Protein AF-A0A2T4S367-F1 (afdb_monomer)

pLDDT: mean 91.72, std 14.58, range [35.81, 98.94]

Nearest PDB structures (foldseek):
  6jlc-assembly1_A  TM=4.284E-01  e=5.224E-02  Mobiluncus curtisii ATCC 43063
  8j2w-assembly1_A  TM=2.346E-01  e=2.764E+00  Saccharothrix syringae

Organism: NCBI:txid214473

Foldseek 3Di:
DPPPPPPPPCPFWFPVLSVLLVVLCVVCVLLVVLCPDPDPVSNPPDDPVRVVVSVVSNVVSVVSTHTFADQVLLVVLLVLLVVPPDQDCVDDLSVQLVVLSVQSVVLVPRSRRDNVSSVVSSVSNNVSSVVVVVVVVVVVVVVD

Structure (mmCIF, N/CA/C/O backbone):
data_AF-A0A2T4S367-F1
#
_entry.id   AF-A0A2T4S367-F1
#
loop_
_atom_site.group_PDB
_atom_site.id
_atom_site.type_symbol
_atom_site.label_atom_id
_atom_site.label_alt_id
_atom_site.label_comp_id
_atom_site.label_asym_id
_atom_site.label_entity_id
_atom_site.label_seq_id
_atom_site.pdbx_PDB_ins_code
_atom_site.Cartn_x
_atom_site.Cartn_y
_atom_site.Cartn_z
_atom_site.occupancy
_atom_site.B_iso_or_equiv
_atom_site.auth_seq_id
_atom_site.auth_comp_id
_atom_site.auth_asym_id
_atom_site.auth_atom_id
_atom_site.pdbx_PDB_model_num
ATOM 1 N N . VAL A 1 1 ? -21.513 -21.614 27.016 1.00 35.81 1 VAL A N 1
ATOM 2 C CA . VAL A 1 1 ? -21.798 -20.739 25.854 1.00 35.81 1 VAL A CA 1
ATOM 3 C C . VAL A 1 1 ? -20.471 -20.205 25.336 1.00 35.81 1 VAL A C 1
ATOM 5 O O . VAL A 1 1 ? -19.995 -19.197 25.834 1.00 35.81 1 VAL A O 1
ATOM 8 N N . MET A 1 2 ? -19.818 -20.906 24.403 1.00 39.03 2 MET A N 1
ATOM 9 C CA . MET A 1 2 ? -18.670 -20.329 23.695 1.00 39.03 2 MET A CA 1
ATOM 10 C C . MET A 1 2 ? -19.213 -19.363 22.644 1.00 39.03 2 MET A C 1
ATOM 12 O O . MET A 1 2 ? -19.483 -19.736 21.511 1.00 39.03 2 MET A O 1
ATOM 16 N N . ARG A 1 3 ? -19.461 -18.126 23.066 1.00 42.41 3 ARG A N 1
ATOM 17 C CA . ARG A 1 3 ? -19.637 -16.981 22.171 1.00 42.41 3 ARG A CA 1
ATOM 18 C C . ARG A 1 3 ? -18.508 -16.007 22.467 1.00 42.41 3 ARG A C 1
ATOM 20 O O . ARG A 1 3 ? -18.730 -14.856 22.816 1.00 42.41 3 ARG A O 1
ATOM 27 N N . GLY A 1 4 ? -17.283 -16.527 22.390 1.00 38.53 4 GLY A N 1
ATOM 28 C CA . GLY A 1 4 ? -16.146 -15.674 22.101 1.00 38.53 4 GLY A CA 1
ATOM 29 C C . GLY A 1 4 ? -16.441 -15.102 20.731 1.00 38.53 4 GLY A C 1
ATOM 30 O O . GLY A 1 4 ? -16.586 -15.868 19.780 1.00 38.53 4 GLY A O 1
ATOM 31 N N . VAL A 1 5 ? -16.678 -13.793 20.693 1.00 39.03 5 VAL A N 1
ATOM 32 C CA . VAL A 1 5 ? -16.754 -12.976 19.488 1.00 39.03 5 VAL A CA 1
ATOM 33 C C . VAL A 1 5 ? -15.819 -13.600 18.472 1.00 39.03 5 VAL A C 1
ATOM 35 O O . VAL A 1 5 ? -14.610 -13.663 18.701 1.00 39.03 5 VAL A O 1
ATOM 38 N N . GLN A 1 6 ? -16.406 -14.160 17.415 1.00 35.84 6 GLN A N 1
ATOM 39 C CA . GLN A 1 6 ? -15.670 -14.489 16.218 1.00 35.84 6 GLN A CA 1
ATOM 40 C C . GLN A 1 6 ? -15.040 -13.163 15.831 1.00 35.84 6 GLN A C 1
ATOM 42 O O . GLN A 1 6 ? -15.729 -12.266 15.349 1.00 35.84 6 GLN A O 1
ATOM 47 N N . VAL A 1 7 ? -13.779 -12.989 16.230 1.00 38.66 7 VAL A N 1
ATOM 48 C CA . VAL A 1 7 ? -12.917 -11.922 15.762 1.00 38.66 7 VAL A CA 1
ATOM 49 C C . VAL A 1 7 ? -13.199 -11.881 14.279 1.00 38.66 7 VAL A C 1
ATOM 51 O O . VAL A 1 7 ? -13.010 -12.897 13.609 1.00 38.66 7 VAL A O 1
ATOM 54 N N . ALA A 1 8 ? -13.782 -10.776 13.805 1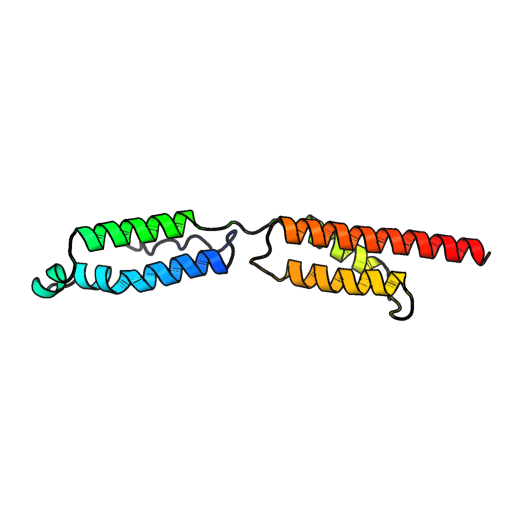.00 42.47 8 ALA A N 1
ATOM 55 C CA . ALA A 1 8 ? -13.787 -10.486 12.388 1.00 42.47 8 ALA A CA 1
ATOM 56 C C . ALA A 1 8 ? -12.365 -10.801 11.954 1.00 42.47 8 ALA A C 1
ATOM 58 O O . ALA A 1 8 ? -11.422 -10.214 12.497 1.00 42.47 8 ALA A O 1
ATOM 59 N N . SER A 1 9 ? -12.202 -11.853 11.158 1.00 46.00 9 SER A N 1
ATOM 60 C CA . SER A 1 9 ? -10.890 -12.252 10.703 1.00 46.00 9 SER A CA 1
ATOM 61 C C . SER A 1 9 ? -10.254 -10.971 10.176 1.00 46.00 9 SER A C 1
ATOM 63 O O . SER A 1 9 ? -10.899 -10.232 9.431 1.00 46.00 9 SER A O 1
ATOM 65 N N . ALA A 1 10 ? -9.040 -10.645 10.619 1.00 51.59 10 ALA A N 1
ATOM 66 C CA . ALA A 1 10 ? -8.317 -9.468 10.133 1.00 51.59 10 ALA A CA 1
ATOM 67 C C . ALA A 1 10 ? -8.130 -9.493 8.595 1.00 51.59 10 ALA A C 1
ATOM 69 O O . ALA A 1 10 ? -7.672 -8.518 8.004 1.00 51.59 10 ALA A O 1
ATOM 70 N N . ASP A 1 11 ? -8.507 -10.603 7.960 1.00 67.69 11 ASP A N 1
ATOM 71 C CA . ASP A 1 11 ? -8.602 -10.851 6.533 1.00 67.69 11 ASP A CA 1
ATOM 72 C C . ASP A 1 11 ? -9.479 -9.795 5.836 1.00 67.69 11 ASP A C 1
ATOM 74 O O . ASP A 1 11 ? -10.711 -9.836 5.848 1.00 67.69 11 ASP A O 1
ATOM 78 N N . GLY A 1 12 ? -8.815 -8.828 5.201 1.00 87.75 12 GLY A N 1
ATOM 79 C CA . GLY A 1 12 ? -9.433 -7.856 4.303 1.00 87.75 12 GLY A CA 1
ATOM 80 C C . GLY A 1 12 ? -9.538 -6.426 4.832 1.00 87.75 12 GLY A C 1
ATOM 81 O O . GLY A 1 12 ? -9.999 -5.567 4.077 1.00 87.75 12 GLY A O 1
ATOM 82 N N . TYR A 1 13 ? -9.088 -6.135 6.058 1.00 95.06 13 TYR A N 1
ATOM 83 C CA . TYR A 1 13 ? -9.013 -4.770 6.604 1.00 95.06 13 TYR A CA 1
ATOM 84 C C . TYR A 1 13 ? -7.573 -4.346 6.915 1.00 95.06 13 TYR A C 1
ATOM 86 O O . TYR A 1 13 ? -6.698 -5.175 7.161 1.00 95.06 13 TYR A O 1
ATOM 94 N N . THR A 1 14 ? -7.293 -3.045 6.853 1.00 96.44 14 THR A N 1
ATOM 95 C CA . THR A 1 14 ? -5.942 -2.522 7.068 1.00 96.44 14 THR A CA 1
ATOM 96 C C . THR A 1 14 ? -5.529 -2.678 8.535 1.00 96.44 14 THR A C 1
ATOM 98 O O . THR A 1 14 ? -6.358 -2.448 9.426 1.00 96.44 14 THR A O 1
ATOM 101 N N . PRO A 1 15 ? -4.253 -3.003 8.821 1.00 96.19 15 PRO A N 1
ATOM 102 C CA . PRO A 1 15 ? -3.749 -3.119 10.187 1.00 96.19 15 PRO A CA 1
ATOM 103 C C . PRO A 1 15 ? -4.062 -1.906 11.068 1.00 96.19 15 PRO A C 1
ATOM 105 O O . PRO A 1 15 ? -4.476 -2.080 12.212 1.00 96.19 15 PRO A O 1
ATOM 108 N N . ASN A 1 16 ? -3.936 -0.687 10.534 1.00 96.56 16 ASN A N 1
ATOM 109 C CA . ASN A 1 16 ? -4.189 0.538 11.292 1.00 96.56 16 ASN A CA 1
ATOM 110 C C . ASN A 1 16 ? -5.659 0.671 11.698 1.00 96.56 16 ASN A C 1
ATOM 112 O O . ASN A 1 16 ? -5.950 1.047 12.831 1.00 96.56 16 ASN A O 1
ATOM 116 N N . SER A 1 17 ? -6.593 0.342 10.800 1.00 96.88 17 SER A N 1
ATOM 117 C CA . SER A 1 17 ? -8.020 0.444 11.117 1.00 96.88 17 SER A CA 1
ATOM 118 C C . SER A 1 17 ? -8.459 -0.617 12.131 1.00 96.88 17 SER A C 1
ATOM 120 O O . SER A 1 17 ? -9.211 -0.318 13.055 1.00 96.88 17 SER A O 1
ATOM 122 N N . VAL A 1 18 ? -7.907 -1.831 12.041 1.00 95.88 18 VAL A N 1
ATOM 123 C CA . VAL A 1 18 ? -8.122 -2.882 13.047 1.00 95.88 18 VAL A CA 1
ATOM 124 C C . VAL A 1 18 ? -7.518 -2.486 14.397 1.00 95.88 18 VAL A C 1
ATOM 126 O O . VAL A 1 18 ? -8.128 -2.737 15.438 1.00 95.88 18 VAL A O 1
ATOM 129 N N . GLN A 1 19 ? -6.338 -1.860 14.406 1.00 95.56 19 GLN A N 1
ATOM 130 C CA . GLN A 1 19 ? -5.713 -1.385 15.640 1.00 95.56 19 GLN A CA 1
ATOM 131 C C . GLN A 1 19 ? -6.554 -0.297 16.315 1.00 95.56 19 GLN A C 1
ATOM 133 O O . GLN A 1 19 ? -6.775 -0.382 17.518 1.00 95.56 19 GLN A O 1
ATOM 138 N N . ALA A 1 20 ? -7.122 0.640 15.551 1.00 96.38 20 ALA A N 1
ATOM 139 C CA . ALA A 1 20 ? -8.010 1.668 16.093 1.00 96.38 20 ALA A CA 1
ATOM 140 C C . ALA A 1 20 ? -9.230 1.072 16.825 1.00 96.38 20 ALA A C 1
ATOM 142 O O . ALA A 1 20 ? -9.604 1.546 17.899 1.00 96.38 20 ALA A O 1
ATOM 143 N N . VAL A 1 21 ? -9.818 -0.008 16.297 1.00 96.00 21 VAL A N 1
ATOM 144 C CA . VAL A 1 21 ? -10.908 -0.730 16.978 1.00 96.00 21 VAL A CA 1
ATOM 145 C C . VAL A 1 21 ? -10.414 -1.388 18.271 1.00 96.00 21 VAL A C 1
ATOM 147 O O . VAL A 1 21 ? -11.086 -1.303 19.299 1.00 96.00 21 VAL A O 1
ATOM 150 N N . LYS A 1 22 ? -9.232 -2.020 18.261 1.00 95.00 22 LYS A N 1
ATOM 151 C CA . LYS A 1 22 ? -8.643 -2.628 19.470 1.00 95.00 22 LYS A CA 1
ATOM 152 C C . LYS A 1 22 ? -8.383 -1.591 20.559 1.00 95.00 22 LYS A C 1
ATOM 154 O O . LYS A 1 22 ? -8.721 -1.838 21.715 1.00 95.00 22 LYS A O 1
ATOM 159 N N . ASP A 1 23 ? -7.830 -0.442 20.188 1.00 96.12 23 ASP A N 1
ATOM 160 C CA . ASP A 1 23 ? -7.545 0.655 21.113 1.00 96.12 23 ASP A CA 1
ATOM 161 C C . ASP A 1 23 ? -8.846 1.202 21.715 1.00 96.12 23 ASP A C 1
ATOM 163 O O . ASP A 1 23 ? -8.927 1.441 22.923 1.00 96.12 23 ASP A O 1
ATOM 167 N N . MET A 1 24 ? -9.905 1.315 20.905 1.00 96.31 24 MET A N 1
ATOM 168 C CA . MET A 1 24 ? -11.222 1.720 21.392 1.00 96.31 24 MET A CA 1
ATOM 169 C C . MET A 1 24 ? -11.807 0.709 22.384 1.00 96.31 24 MET A C 1
ATOM 171 O O . MET A 1 24 ? -12.290 1.093 23.448 1.00 96.31 24 MET A O 1
ATOM 175 N N . ILE A 1 25 ? -11.715 -0.590 22.083 1.00 92.75 25 ILE A N 1
ATOM 176 C CA . ILE A 1 25 ? -12.159 -1.653 22.995 1.00 92.75 25 ILE A CA 1
ATOM 177 C C . ILE A 1 25 ? -11.391 -1.586 24.322 1.00 92.75 25 ILE A C 1
ATOM 179 O O . ILE A 1 25 ? -11.991 -1.698 25.389 1.00 92.75 25 ILE A O 1
ATOM 183 N N . GLN A 1 26 ? -10.076 -1.360 24.286 1.00 95.50 26 GLN A N 1
ATOM 184 C CA . GLN A 1 26 ? -9.277 -1.201 25.504 1.00 95.50 26 GLN A CA 1
ATOM 185 C C . GLN A 1 26 ? -9.703 0.029 26.313 1.00 95.50 26 GLN A C 1
ATOM 187 O O . GLN A 1 26 ? -9.845 -0.070 27.533 1.00 95.50 26 GLN A O 1
ATOM 192 N N . LYS A 1 27 ? -9.971 1.158 25.645 1.00 93.75 27 LYS A N 1
ATOM 193 C CA . LYS A 1 27 ? -10.451 2.398 26.276 1.00 93.75 27 LYS A CA 1
ATOM 194 C C . LYS A 1 27 ? -11.769 2.190 27.032 1.00 93.75 27 LYS A C 1
ATOM 196 O O . LYS A 1 27 ? -11.929 2.733 28.123 1.00 93.75 27 LYS A O 1
ATOM 201 N N . VAL A 1 28 ? -12.701 1.409 26.484 1.00 93.25 28 VAL A N 1
ATOM 202 C CA . VAL A 1 28 ? -14.032 1.168 27.086 1.00 93.25 28 VAL A CA 1
ATOM 203 C C . VAL A 1 28 ? -14.081 -0.047 28.025 1.00 93.25 28 VAL A C 1
ATOM 205 O O . VAL A 1 28 ? -15.053 -0.218 28.758 1.00 93.25 28 VAL A O 1
ATOM 208 N N . ASN A 1 29 ? -13.039 -0.882 28.066 1.00 92.69 29 ASN A N 1
ATOM 209 C CA . ASN A 1 29 ? -12.995 -2.091 28.898 1.00 92.69 29 ASN A CA 1
ATOM 210 C C . ASN A 1 29 ? -13.216 -1.856 30.414 1.00 92.69 29 ASN A C 1
ATOM 212 O O . ASN A 1 29 ? -13.874 -2.687 31.050 1.00 92.69 29 ASN A O 1
ATOM 216 N N . PRO A 1 30 ? -12.739 -0.751 31.027 1.00 93.12 30 PRO A N 1
ATOM 217 C CA . PRO A 1 30 ? -13.049 -0.444 32.425 1.00 93.12 30 PRO A CA 1
ATOM 218 C C . PRO A 1 30 ? -14.553 -0.307 32.697 1.00 93.12 30 PRO A C 1
ATOM 220 O O . PRO A 1 30 ? -15.035 -0.778 33.725 1.00 93.12 30 PRO A O 1
ATOM 223 N N . LEU A 1 31 ? -15.304 0.259 31.747 1.00 92.00 31 LEU A N 1
ATOM 224 C CA . LEU A 1 31 ? -16.757 0.391 31.840 1.00 92.00 31 LEU A CA 1
ATOM 225 C C . LEU A 1 31 ? -17.438 -0.979 31.796 1.00 92.00 31 LEU A C 1
ATOM 227 O O . LEU A 1 31 ? -18.295 -1.265 32.631 1.00 92.00 31 LEU A O 1
ATOM 231 N N . VAL A 1 32 ? -17.011 -1.858 30.883 1.00 87.62 32 VAL A N 1
ATOM 232 C CA . VAL A 1 32 ? -17.515 -3.241 30.808 1.00 87.62 32 VAL A CA 1
ATOM 233 C C . VAL A 1 32 ? -17.240 -3.977 32.119 1.00 87.62 32 VAL A C 1
ATOM 235 O O . VAL A 1 32 ? -18.152 -4.560 32.701 1.00 87.62 32 VAL A O 1
ATOM 238 N N . THR A 1 33 ? -16.015 -3.878 32.635 1.00 91.12 33 THR A N 1
ATOM 239 C CA . THR A 1 33 ? -15.615 -4.513 33.900 1.00 91.12 33 THR A CA 1
ATOM 240 C C . THR A 1 33 ? -16.469 -4.017 35.066 1.00 91.12 33 THR A C 1
ATOM 242 O O . THR A 1 33 ? -16.979 -4.820 35.845 1.00 91.12 33 THR A O 1
ATOM 245 N N . ALA A 1 34 ? -16.686 -2.703 35.160 1.00 92.25 34 ALA A N 1
ATOM 246 C CA . ALA A 1 34 ? -17.512 -2.121 36.209 1.00 92.25 34 ALA A CA 1
ATOM 247 C C . ALA A 1 34 ? -18.982 -2.559 36.118 1.00 92.25 34 ALA A C 1
ATOM 249 O O . ALA A 1 34 ? -19.599 -2.844 37.145 1.00 92.25 34 ALA A O 1
ATOM 250 N N . SER A 1 35 ? -19.529 -2.683 34.903 1.00 85.69 35 SER A N 1
ATOM 251 C CA . SER A 1 35 ? -20.910 -3.138 34.681 1.00 85.69 35 SER A CA 1
ATOM 252 C C . SER A 1 35 ? -21.161 -4.582 35.137 1.00 85.69 35 SER A C 1
ATOM 254 O O . SER A 1 35 ? -22.284 -4.923 35.504 1.00 85.69 35 SER A O 1
ATOM 256 N N . MET A 1 36 ? -20.112 -5.412 35.157 1.00 88.38 36 MET A N 1
ATOM 257 C CA . MET A 1 36 ? -20.160 -6.821 35.559 1.00 88.38 36 MET A CA 1
ATOM 258 C C . MET A 1 36 ? -19.838 -7.043 37.046 1.00 88.38 36 MET A C 1
ATOM 260 O O . MET A 1 36 ? -19.854 -8.183 37.500 1.00 88.38 36 MET A O 1
ATOM 264 N N . SER A 1 37 ? -19.526 -5.987 37.804 1.00 92.75 37 SER A N 1
ATOM 265 C CA . SER A 1 37 ? -19.195 -6.098 39.227 1.00 92.75 37 SER A CA 1
ATOM 266 C C . SER A 1 37 ? -20.428 -6.409 40.082 1.00 92.75 37 SER A C 1
ATOM 268 O O . SER A 1 37 ? -21.495 -5.816 39.893 1.00 92.75 37 SER A O 1
ATOM 270 N N . ASP A 1 38 ? -20.267 -7.267 41.091 1.00 94.44 38 ASP A N 1
ATOM 271 C CA . ASP A 1 38 ? -21.289 -7.522 42.114 1.00 94.44 38 ASP A CA 1
ATOM 272 C C . ASP A 1 38 ? -21.461 -6.336 43.079 1.00 94.44 38 ASP A C 1
ATOM 274 O O . ASP A 1 38 ? -22.533 -6.167 43.669 1.00 94.44 38 ASP A O 1
ATOM 278 N N . ASP A 1 39 ? -20.466 -5.450 43.166 1.00 95.62 39 ASP A N 1
ATOM 279 C CA . ASP A 1 39 ? -20.520 -4.238 43.982 1.00 95.62 39 ASP A CA 1
ATOM 280 C C . ASP A 1 39 ? -21.395 -3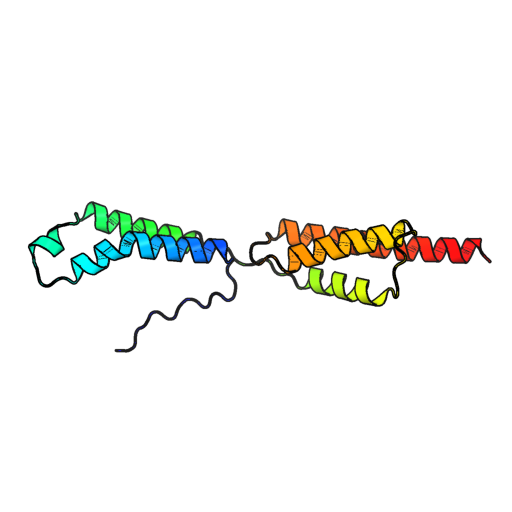.148 43.312 1.00 95.62 39 ASP A C 1
ATOM 282 O O . ASP A 1 39 ? -21.039 -2.624 42.248 1.00 95.62 39 ASP A O 1
ATOM 286 N N . PRO A 1 40 ? -22.532 -2.747 43.922 1.00 90.44 40 PRO A N 1
ATOM 287 C CA . PRO A 1 40 ? -23.408 -1.709 43.379 1.00 90.44 40 PRO A CA 1
ATOM 288 C C . PRO A 1 40 ? -22.746 -0.334 43.244 1.00 90.44 40 PRO A C 1
ATOM 290 O O . PRO A 1 40 ? -23.213 0.480 42.447 1.00 90.44 40 PRO A O 1
ATOM 293 N N . THR A 1 41 ? -21.708 -0.047 44.032 1.00 93.38 41 THR A N 1
ATOM 294 C CA . THR A 1 41 ? -20.965 1.218 43.967 1.00 93.38 41 THR A CA 1
ATOM 295 C C . THR A 1 41 ? -20.086 1.265 42.721 1.00 93.38 41 THR A C 1
ATOM 297 O O . THR A 1 41 ? -20.099 2.265 42.006 1.00 93.38 41 THR A O 1
ATOM 300 N N . VAL A 1 42 ? -19.443 0.144 42.381 1.00 92.75 42 VAL A N 1
ATOM 301 C CA . VAL A 1 42 ? -18.673 -0.029 41.142 1.00 92.75 42 VAL A CA 1
ATOM 302 C C . VAL A 1 42 ? -19.593 0.041 39.921 1.00 92.75 42 VAL A C 1
ATOM 304 O O . VAL A 1 42 ? -19.289 0.750 38.966 1.00 92.75 42 VAL A O 1
ATOM 307 N N . ARG A 1 43 ? -20.776 -0.590 39.966 1.00 88.12 43 ARG A N 1
ATOM 308 C CA . ARG A 1 43 ? -21.748 -0.506 38.856 1.00 88.12 43 ARG A CA 1
ATOM 309 C C . ARG A 1 43 ? -22.236 0.916 38.567 1.00 88.12 43 ARG A C 1
ATOM 311 O O . ARG A 1 43 ? -22.603 1.209 37.435 1.00 88.12 43 ARG A O 1
ATOM 318 N N . LYS A 1 44 ? -22.264 1.791 39.577 1.00 88.50 44 LYS A N 1
ATOM 319 C CA . LYS A 1 44 ? -22.694 3.197 39.455 1.00 88.50 44 LYS A CA 1
ATOM 320 C C . LYS A 1 44 ? -21.545 4.165 39.163 1.00 88.50 44 LYS A C 1
ATOM 322 O O . LYS A 1 44 ? -21.785 5.366 39.083 1.00 88.50 44 LYS A O 1
ATOM 327 N N . GLN A 1 45 ? -20.318 3.665 39.011 1.00 92.06 45 GLN A N 1
ATOM 328 C CA . GLN A 1 45 ? -19.143 4.484 38.710 1.00 92.06 45 GLN A CA 1
ATOM 329 C C . GLN A 1 45 ? -19.261 5.203 37.358 1.00 92.06 45 GLN A C 1
ATOM 331 O O . GLN A 1 45 ? -18.697 6.284 37.196 1.00 92.06 45 GLN A O 1
ATOM 336 N N . TYR A 1 46 ? -19.991 4.611 36.408 1.00 91.12 46 TYR A N 1
ATOM 337 C CA . TYR A 1 46 ? -20.235 5.183 35.089 1.00 91.12 46 TYR A CA 1
ATOM 338 C C . TYR A 1 46 ? -21.689 5.629 34.933 1.00 91.12 46 TYR A C 1
ATOM 340 O O . TYR A 1 46 ? -22.615 4.953 35.386 1.00 91.12 46 TYR A O 1
ATOM 348 N N . THR A 1 47 ? -21.890 6.768 34.275 1.00 91.25 47 THR A N 1
ATOM 349 C CA . THR A 1 47 ? -23.217 7.302 33.955 1.00 91.25 47 THR A CA 1
ATOM 350 C C . THR A 1 47 ? -23.799 6.633 32.709 1.00 91.25 47 THR A C 1
ATOM 352 O O . THR A 1 47 ? -23.072 6.076 31.887 1.00 91.25 47 THR A O 1
ATOM 355 N N . ILE A 1 48 ? -25.122 6.729 32.532 1.00 89.75 48 ILE A N 1
ATOM 356 C CA . ILE A 1 48 ? -25.794 6.279 31.301 1.00 89.75 48 ILE A CA 1
ATOM 357 C C . ILE A 1 48 ? -25.195 6.986 30.077 1.00 89.75 48 ILE A C 1
ATOM 359 O O . ILE A 1 48 ? -24.859 6.325 29.103 1.00 89.75 48 ILE A O 1
ATOM 363 N N . GLU A 1 49 ? -24.952 8.296 30.165 1.00 92.81 49 GLU A N 1
ATOM 364 C CA . GLU A 1 49 ? -24.323 9.080 29.092 1.00 92.81 49 GLU A CA 1
ATOM 365 C C . GLU A 1 49 ? -22.931 8.543 28.715 1.00 92.81 49 GLU A C 1
ATOM 367 O O . GLU A 1 49 ? -22.594 8.452 27.537 1.00 92.81 49 GLU A O 1
ATOM 372 N N . GLN A 1 50 ? -22.118 8.128 29.693 1.00 92.62 50 GLN A N 1
ATOM 373 C CA . GLN A 1 50 ? -20.811 7.516 29.423 1.00 92.62 50 GLN A CA 1
ATOM 374 C C . GLN A 1 50 ? -20.942 6.150 28.734 1.00 92.62 50 GLN A C 1
ATOM 376 O O . GLN A 1 50 ? -20.117 5.816 27.884 1.00 92.62 50 GLN A O 1
ATOM 381 N N . ILE A 1 51 ? -21.975 5.373 29.069 1.00 90.19 51 ILE A N 1
ATOM 382 C CA . ILE A 1 51 ? -22.280 4.086 28.424 1.00 90.19 51 ILE A CA 1
ATOM 383 C C . ILE A 1 51 ? -22.747 4.303 26.979 1.00 90.19 51 ILE A C 1
ATOM 385 O O . ILE A 1 51 ? -22.289 3.610 26.065 1.00 90.19 51 ILE A O 1
ATOM 389 N N . GLU A 1 52 ? -23.621 5.280 26.751 1.00 93.31 52 GLU A N 1
ATOM 390 C CA . GLU A 1 52 ? -24.090 5.661 25.417 1.00 93.31 52 GLU A CA 1
ATOM 391 C C . GLU A 1 52 ? -22.933 6.166 24.552 1.00 93.31 52 GLU A C 1
ATOM 393 O O . GLU A 1 52 ? -22.773 5.722 23.412 1.00 93.31 52 GLU A O 1
ATOM 398 N N . GLN A 1 53 ? -22.063 7.012 25.111 1.00 94.44 53 GLN A N 1
ATOM 399 C CA . GLN A 1 53 ? -20.880 7.503 24.413 1.00 94.44 53 GLN A CA 1
ATOM 400 C C . GLN A 1 53 ? -19.901 6.371 24.087 1.00 94.44 53 GLN A C 1
ATOM 402 O O . GLN A 1 53 ? -19.418 6.303 22.963 1.00 94.44 53 GLN A O 1
ATOM 407 N N . ALA A 1 54 ? -19.641 5.447 25.018 1.00 94.00 54 ALA A N 1
ATOM 408 C CA . ALA A 1 54 ? -18.798 4.280 24.755 1.00 94.00 54 ALA A CA 1
ATOM 409 C C . ALA A 1 54 ? -19.383 3.390 23.646 1.00 94.00 54 ALA A C 1
ATOM 411 O O . ALA A 1 54 ? -18.654 2.910 22.780 1.00 94.00 54 ALA A O 1
ATOM 412 N N . THR A 1 55 ? -20.705 3.210 23.630 1.00 93.06 55 THR A N 1
ATOM 413 C CA . THR A 1 55 ? -21.400 2.456 22.577 1.00 93.06 55 THR A CA 1
ATOM 414 C C . THR A 1 55 ? -21.248 3.138 21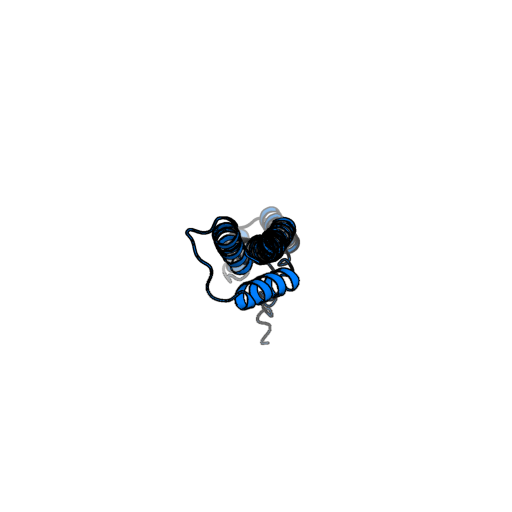.218 1.00 93.06 55 THR A C 1
ATOM 416 O O . THR A 1 55 ? -20.933 2.480 20.224 1.00 93.06 55 THR A O 1
ATOM 419 N N . LYS A 1 56 ? -21.426 4.463 21.171 1.00 95.81 56 LYS A N 1
ATOM 420 C CA . LYS A 1 56 ? -21.228 5.262 19.960 1.00 95.81 56 LYS A CA 1
ATOM 421 C C . LYS A 1 56 ? -19.780 5.189 19.473 1.00 95.81 56 LYS A C 1
ATOM 423 O O . LYS A 1 56 ? -19.558 4.893 18.306 1.00 95.81 56 LYS A O 1
ATOM 428 N N . ASP A 1 57 ? -18.817 5.380 20.369 1.00 95.06 57 ASP A N 1
ATOM 429 C CA . ASP A 1 57 ? -17.383 5.324 20.082 1.00 95.06 57 ASP A CA 1
ATOM 430 C C . ASP A 1 57 ? -16.974 3.970 19.459 1.00 95.06 57 ASP A C 1
ATOM 432 O O . ASP A 1 57 ? -16.234 3.933 18.473 1.00 95.06 57 ASP A O 1
ATOM 436 N N . ILE A 1 58 ? -17.484 2.849 19.990 1.00 93.81 58 ILE A N 1
ATOM 437 C CA . ILE A 1 58 ? -17.244 1.512 19.423 1.00 93.81 58 ILE A CA 1
ATOM 438 C C . ILE A 1 58 ? -17.858 1.403 18.022 1.00 93.81 58 ILE A C 1
ATOM 440 O O . ILE A 1 58 ? -17.166 0.991 17.090 1.00 93.81 58 ILE A O 1
ATOM 444 N N . ASN A 1 59 ? -19.127 1.785 17.849 1.00 93.94 59 ASN A N 1
ATOM 445 C CA . ASN A 1 59 ? -19.816 1.697 16.557 1.00 93.94 59 ASN A CA 1
ATOM 446 C C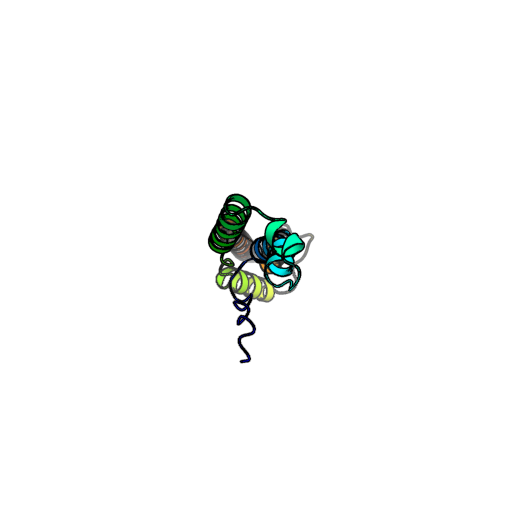 . ASN A 1 59 ? -19.148 2.564 15.480 1.00 93.94 59 ASN A C 1
ATOM 448 O O . ASN A 1 59 ? -18.991 2.121 14.339 1.00 93.94 59 ASN A O 1
ATOM 452 N N . ASP A 1 60 ? -18.710 3.767 15.849 1.00 94.94 60 ASP A N 1
ATOM 453 C CA . ASP A 1 60 ? -17.968 4.668 14.972 1.00 94.94 60 ASP A CA 1
ATOM 454 C C . ASP A 1 60 ? -16.611 4.050 14.594 1.00 94.94 60 ASP A C 1
ATOM 456 O O . ASP A 1 60 ? -16.244 4.055 13.419 1.00 94.94 60 ASP A O 1
ATOM 460 N N . SER A 1 61 ? -15.894 3.433 15.546 1.00 95.38 61 SER A N 1
ATOM 461 C CA . SER A 1 61 ? -14.617 2.758 15.261 1.00 95.38 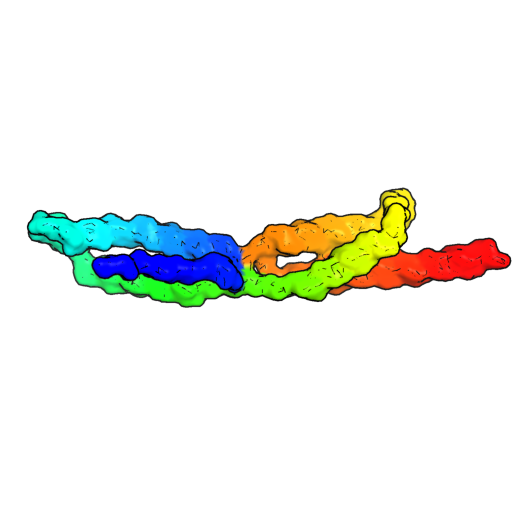61 SER A CA 1
ATOM 462 C C . SER A 1 61 ? -14.772 1.566 14.308 1.00 95.38 61 SER A C 1
ATOM 464 O O . SER A 1 61 ? -13.972 1.408 13.388 1.00 95.38 61 SER A O 1
ATOM 466 N N . ILE A 1 62 ? -15.834 0.766 14.469 1.00 94.12 62 ILE A N 1
ATOM 467 C CA . ILE A 1 62 ? -16.157 -0.358 13.577 1.00 94.12 62 ILE A CA 1
ATOM 468 C C . ILE A 1 62 ? -16.514 0.161 12.181 1.00 94.12 62 ILE A C 1
ATOM 470 O O . ILE A 1 62 ? -16.061 -0.390 11.179 1.00 94.12 62 ILE A O 1
ATOM 474 N N . SER A 1 63 ? -17.289 1.245 12.107 1.00 94.44 63 SER A N 1
ATOM 475 C CA . SER A 1 63 ? -17.637 1.898 10.839 1.00 94.44 63 SER A CA 1
ATOM 476 C C . SER A 1 63 ? -16.415 2.520 10.150 1.00 94.44 63 SER A C 1
ATOM 478 O O . SER A 1 63 ? -16.397 2.650 8.929 1.00 94.44 63 SER A O 1
ATOM 480 N N . GLY A 1 64 ? -15.382 2.866 10.923 1.00 95.75 64 GLY A N 1
ATOM 481 C CA . GLY A 1 64 ? -14.093 3.371 10.453 1.00 95.75 64 GLY A CA 1
ATOM 482 C C . GLY A 1 64 ? -13.114 2.301 9.957 1.00 95.75 64 GLY A C 1
ATOM 483 O O . GLY A 1 64 ? -11.986 2.641 9.596 1.00 95.75 64 GLY A O 1
ATOM 484 N N . LEU A 1 65 ? -13.499 1.021 9.927 1.00 96.00 65 LEU A N 1
ATOM 485 C CA . LEU A 1 65 ? -12.670 -0.035 9.350 1.00 96.00 65 LEU A CA 1
ATOM 486 C C . LEU A 1 65 ? -12.403 0.215 7.858 1.00 96.00 65 LEU A C 1
ATOM 488 O O . LEU A 1 65 ? -13.316 0.446 7.065 1.00 96.00 65 LEU A O 1
ATOM 492 N N . VAL A 1 66 ? -11.138 0.108 7.451 1.00 96.12 66 VAL A N 1
ATOM 493 C CA . VAL A 1 66 ? -10.699 0.385 6.076 1.00 96.12 66 VAL A CA 1
ATOM 494 C C . VAL A 1 66 ? -10.330 -0.921 5.398 1.00 96.12 66 VAL A C 1
ATOM 496 O O . VAL A 1 66 ? -9.511 -1.670 5.921 1.00 96.12 66 VAL A O 1
ATOM 499 N N . ARG A 1 67 ? -10.915 -1.213 4.232 1.00 95.69 67 ARG A N 1
ATOM 500 C CA . ARG A 1 67 ? -10.572 -2.421 3.469 1.00 95.69 67 ARG A CA 1
ATOM 501 C C . ARG A 1 67 ? -9.163 -2.329 2.887 1.00 95.69 67 ARG A C 1
ATOM 503 O O . ARG A 1 67 ? -8.741 -1.262 2.445 1.00 95.69 67 ARG A O 1
ATOM 510 N N . GLN A 1 68 ? -8.459 -3.455 2.849 1.00 95.50 68 GLN A N 1
ATOM 511 C CA . GLN A 1 68 ? -7.180 -3.553 2.150 1.00 95.50 68 GLN A CA 1
ATOM 512 C C . GLN A 1 68 ? -7.372 -3.323 0.649 1.00 95.50 68 GLN A C 1
ATOM 514 O O . GLN A 1 68 ? -8.369 -3.752 0.064 1.00 95.50 68 GLN A O 1
ATOM 519 N N . ALA A 1 69 ? -6.403 -2.654 0.027 1.00 96.56 69 ALA A N 1
ATOM 520 C CA . ALA A 1 69 ? -6.358 -2.531 -1.422 1.00 96.56 69 ALA A CA 1
ATOM 521 C C . ALA A 1 69 ? -6.032 -3.886 -2.073 1.00 96.56 69 ALA A C 1
ATOM 523 O O . ALA A 1 69 ? -5.171 -4.622 -1.586 1.00 96.56 69 ALA A O 1
ATOM 524 N N . ASP A 1 70 ? -6.688 -4.188 -3.195 1.00 96.62 70 ASP A N 1
ATOM 525 C CA . ASP A 1 70 ? -6.312 -5.309 -4.061 1.00 96.62 70 ASP A CA 1
ATOM 526 C C . ASP A 1 70 ? -4.954 -5.023 -4.718 1.00 96.62 70 ASP A C 1
ATOM 528 O O . ASP A 1 70 ? -4.739 -3.939 -5.256 1.00 96.62 70 ASP A O 1
ATOM 532 N N . LYS A 1 71 ? -4.039 -5.995 -4.662 1.00 96.69 71 LYS A N 1
ATOM 533 C CA . LYS A 1 71 ? -2.652 -5.900 -5.146 1.00 96.69 71 LYS A CA 1
ATOM 534 C C . LYS A 1 71 ? -2.341 -6.891 -6.266 1.00 96.69 71 LYS A C 1
ATOM 536 O O . LYS A 1 71 ? -1.172 -7.102 -6.587 1.00 96.69 71 LYS A O 1
ATOM 541 N N . THR A 1 72 ? -3.363 -7.497 -6.863 1.00 98.31 72 THR A N 1
ATOM 542 C CA . THR A 1 72 ? -3.207 -8.522 -7.903 1.00 98.31 72 THR A CA 1
ATOM 543 C C . THR A 1 72 ? -2.420 -8.004 -9.110 1.00 98.31 72 THR A C 1
ATOM 545 O O . THR A 1 72 ? -1.468 -8.648 -9.546 1.00 98.31 72 THR A O 1
ATOM 548 N N . GLU A 1 73 ? -2.743 -6.815 -9.624 1.00 98.56 73 GLU A N 1
ATOM 549 C CA . GLU A 1 73 ? -2.019 -6.243 -10.771 1.00 98.56 73 GLU A CA 1
ATOM 550 C C . GLU A 1 73 ? -0.598 -5.787 -10.409 1.00 98.56 73 GLU A C 1
ATOM 552 O O . GLU A 1 73 ? 0.328 -5.955 -11.204 1.00 98.56 73 GLU A O 1
ATOM 557 N N . LEU A 1 74 ? -0.387 -5.305 -9.180 1.00 98.69 74 LEU A N 1
ATOM 558 C CA . LEU A 1 74 ? 0.948 -4.974 -8.679 1.00 98.69 74 LEU A CA 1
ATOM 559 C C . LEU A 1 74 ? 1.842 -6.222 -8.616 1.00 98.69 74 LEU A C 1
ATOM 561 O O . LEU A 1 74 ? 3.000 -6.172 -9.026 1.00 98.69 74 LEU A O 1
ATOM 565 N N . GLN A 1 75 ? 1.302 -7.351 -8.139 1.00 98.75 75 GLN A N 1
ATOM 566 C CA . GLN A 1 75 ? 1.997 -8.641 -8.139 1.00 98.75 75 GLN A CA 1
ATOM 567 C C . GLN A 1 75 ? 2.404 -9.050 -9.558 1.00 98.75 75 GLN A C 1
ATOM 569 O O . GLN A 1 75 ? 3.558 -9.408 -9.766 1.00 98.75 75 GLN A O 1
ATOM 574 N N . LYS A 1 76 ? 1.497 -8.937 -10.535 1.00 98.75 76 LYS A N 1
ATOM 575 C CA . LYS A 1 76 ? 1.795 -9.269 -11.937 1.00 98.75 76 LYS A CA 1
ATOM 576 C C . LYS A 1 76 ? 2.909 -8.398 -12.518 1.00 98.75 76 LYS A C 1
ATOM 578 O O . LYS A 1 76 ? 3.776 -8.914 -13.218 1.00 98.75 76 LYS A O 1
ATOM 583 N N . ALA A 1 77 ? 2.907 -7.096 -12.227 1.00 98.81 77 ALA A N 1
ATOM 584 C CA . ALA A 1 77 ? 3.960 -6.185 -12.677 1.00 98.81 77 ALA A CA 1
ATOM 585 C C . ALA A 1 77 ? 5.326 -6.542 -12.057 1.00 98.81 77 ALA A C 1
ATOM 587 O O . ALA A 1 77 ? 6.340 -6.547 -12.754 1.00 98.81 77 ALA A O 1
ATOM 588 N N . ILE A 1 78 ? 5.346 -6.899 -10.767 1.00 98.81 78 ILE A N 1
ATOM 589 C CA . ILE A 1 78 ? 6.546 -7.388 -10.068 1.00 98.81 78 ILE A CA 1
ATOM 590 C C . ILE A 1 78 ? 7.054 -8.693 -10.692 1.00 98.81 78 ILE A C 1
ATOM 592 O O . ILE A 1 78 ? 8.250 -8.814 -10.955 1.00 98.81 78 ILE A O 1
ATOM 596 N N . ASP A 1 79 ? 6.159 -9.637 -10.985 1.00 98.75 79 ASP A N 1
ATOM 597 C CA . ASP A 1 79 ? 6.521 -10.901 -11.629 1.00 98.75 79 ASP A CA 1
ATOM 598 C C . ASP A 1 79 ? 7.090 -10.658 -13.034 1.00 98.75 79 ASP A C 1
ATOM 600 O O . ASP A 1 79 ? 8.142 -11.201 -13.365 1.00 98.75 79 ASP A O 1
ATOM 604 N N . LYS A 1 80 ? 6.467 -9.773 -13.832 1.00 98.56 80 LYS A N 1
ATOM 605 C CA . LYS A 1 80 ? 6.981 -9.348 -15.147 1.00 98.56 80 LYS A CA 1
ATOM 606 C C . LYS A 1 80 ? 8.393 -8.768 -15.022 1.00 98.56 80 LYS A C 1
ATOM 608 O O . LYS A 1 80 ? 9.270 -9.179 -15.779 1.00 98.56 80 LYS A O 1
ATOM 613 N N . ALA A 1 81 ? 8.640 -7.879 -14.056 1.00 98.44 81 ALA A N 1
ATOM 614 C CA . ALA A 1 81 ? 9.974 -7.324 -13.808 1.00 98.44 81 ALA A CA 1
ATOM 615 C C . ALA A 1 81 ? 11.010 -8.423 -13.509 1.00 98.44 81 ALA A C 1
ATOM 617 O O . ALA A 1 81 ? 12.127 -8.372 -14.019 1.00 98.44 81 ALA A O 1
ATOM 618 N N . GLY A 1 82 ? 10.624 -9.450 -12.745 1.00 97.44 82 GLY A N 1
ATOM 619 C CA . GLY A 1 82 ? 11.481 -10.595 -12.424 1.00 97.44 82 GLY A CA 1
ATOM 620 C C . GLY A 1 82 ? 11.887 -11.458 -13.627 1.00 97.44 82 GLY A C 1
ATOM 621 O O . GLY A 1 82 ? 12.841 -12.225 -13.526 1.00 97.44 82 GLY A O 1
ATOM 622 N N . THR A 1 83 ? 11.210 -11.323 -14.773 1.00 98.06 83 THR A N 1
ATOM 623 C CA . THR A 1 83 ? 11.548 -12.055 -16.010 1.00 98.06 83 THR A CA 1
ATOM 624 C C . THR A 1 83 ? 12.578 -11.355 -16.898 1.00 98.06 83 THR A C 1
ATOM 626 O O . THR A 1 83 ? 13.047 -11.952 -17.863 1.00 98.06 83 THR A O 1
ATOM 629 N N . LEU A 1 84 ? 12.960 -10.112 -16.582 1.00 96.62 84 LEU A N 1
ATOM 630 C CA . LEU A 1 84 ? 13.815 -9.276 -17.439 1.00 96.62 84 LEU A CA 1
ATOM 631 C C . LEU A 1 84 ? 15.310 -9.645 -17.404 1.00 96.62 84 LEU A C 1
ATOM 633 O O . LEU A 1 84 ? 16.114 -8.998 -18.068 1.00 96.62 84 LEU A O 1
ATOM 637 N N . GLY A 1 85 ? 15.691 -10.692 -16.668 1.00 91.56 85 GLY A N 1
ATOM 638 C CA . GLY A 1 85 ? 17.088 -11.086 -16.493 1.00 91.56 85 GLY A CA 1
ATOM 639 C C . GLY A 1 85 ? 17.827 -10.215 -15.473 1.00 91.56 85 GLY A C 1
ATOM 640 O O . GLY A 1 85 ? 17.217 -9.592 -14.604 1.00 91.56 85 GLY A O 1
ATOM 641 N N . ILE A 1 86 ? 19.162 -10.219 -15.532 1.00 94.44 86 ILE A N 1
ATOM 642 C CA . ILE A 1 86 ? 19.996 -9.410 -14.631 1.00 94.44 86 ILE A CA 1
ATOM 643 C C . ILE A 1 86 ? 19.937 -7.957 -15.095 1.00 94.44 86 ILE A C 1
ATOM 645 O O . ILE A 1 86 ? 20.393 -7.649 -16.191 1.00 94.44 86 ILE A O 1
ATOM 649 N N . LEU A 1 87 ? 19.415 -7.084 -14.234 1.00 97.62 87 LEU A N 1
ATOM 650 C CA . LEU A 1 87 ? 19.377 -5.644 -14.468 1.00 97.62 87 LEU A CA 1
ATOM 651 C C . LEU A 1 87 ? 20.718 -5.004 -14.086 1.00 97.62 87 LEU A C 1
ATOM 653 O O . LEU A 1 87 ? 21.205 -5.197 -12.966 1.00 97.62 87 LEU A O 1
ATOM 657 N N . ASN A 1 88 ? 21.300 -4.231 -14.997 1.00 97.56 88 ASN A N 1
ATOM 658 C CA . ASN A 1 88 ? 22.538 -3.494 -14.798 1.00 97.56 88 ASN A CA 1
ATOM 659 C C . ASN A 1 88 ? 22.264 -2.113 -14.165 1.00 97.56 88 ASN A C 1
ATOM 661 O O . ASN A 1 88 ? 21.724 -1.237 -14.826 1.00 97.56 88 ASN A O 1
ATOM 665 N N . PRO A 1 89 ? 22.694 -1.838 -12.922 1.00 97.06 89 PRO A N 1
ATOM 666 C CA . PRO A 1 89 ? 22.434 -0.547 -12.276 1.00 97.06 89 PRO A CA 1
ATOM 667 C C . PRO A 1 89 ? 23.173 0.643 -12.914 1.00 97.06 89 PRO A C 1
ATOM 669 O O . PRO A 1 89 ? 22.871 1.789 -12.579 1.00 97.06 89 PRO A O 1
ATOM 672 N N . ALA A 1 90 ? 24.173 0.393 -13.768 1.00 97.56 90 ALA A N 1
ATOM 673 C CA . ALA A 1 90 ? 24.856 1.438 -14.531 1.00 97.56 90 ALA A CA 1
ATOM 674 C C . ALA A 1 90 ? 24.099 1.830 -15.809 1.00 97.56 90 ALA A C 1
ATOM 676 O O . ALA A 1 90 ? 24.402 2.868 -16.395 1.00 97.56 90 ALA A O 1
ATOM 677 N N . ASP A 1 91 ? 23.140 1.007 -16.226 1.00 97.44 91 ASP A N 1
ATOM 678 C CA . ASP A 1 91 ? 22.264 1.264 -17.355 1.00 97.44 91 ASP A CA 1
ATOM 679 C C . ASP A 1 91 ? 20.990 1.984 -16.873 1.00 97.44 91 ASP A C 1
ATOM 681 O O . ASP A 1 91 ? 20.427 1.657 -15.823 1.00 97.44 91 ASP A O 1
ATOM 685 N N . ILE A 1 92 ? 20.587 3.041 -17.579 1.00 97.06 92 ILE A N 1
ATOM 686 C CA . ILE A 1 92 ? 19.631 4.035 -17.071 1.00 97.06 92 ILE A CA 1
ATOM 687 C C . ILE A 1 92 ? 18.235 3.418 -16.943 1.00 97.06 92 ILE A C 1
ATOM 689 O 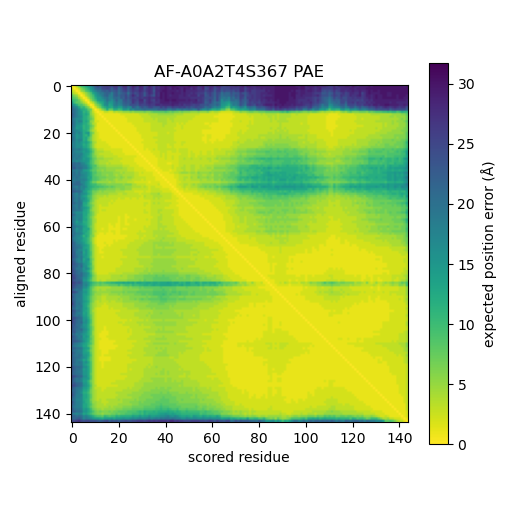O . ILE A 1 92 ? 17.569 3.593 -15.917 1.00 97.06 92 ILE A O 1
ATOM 693 N N . GLU A 1 93 ? 17.789 2.683 -17.955 1.00 97.75 93 GLU A N 1
ATOM 694 C CA . GLU A 1 93 ? 16.493 2.010 -17.985 1.00 97.75 93 GLU A CA 1
ATOM 695 C C . GLU A 1 93 ? 16.423 0.816 -17.026 1.00 97.75 93 GLU A C 1
ATOM 697 O O . GLU A 1 93 ? 15.408 0.627 -16.350 1.00 97.75 93 GLU A O 1
ATOM 702 N N . ASP A 1 94 ? 17.510 0.060 -16.880 1.00 98.62 94 ASP A N 1
ATOM 703 C CA . ASP A 1 94 ? 17.612 -1.044 -15.924 1.00 98.62 94 ASP A CA 1
ATOM 704 C C . ASP A 1 94 ? 17.528 -0.527 -14.494 1.00 98.62 94 ASP A C 1
ATOM 706 O O . ASP A 1 94 ? 16.765 -1.051 -13.672 1.00 98.62 94 ASP A O 1
ATOM 710 N N . LYS A 1 95 ? 18.258 0.555 -14.208 1.00 98.56 95 LYS A N 1
ATOM 711 C CA . LYS A 1 95 ? 18.175 1.251 -12.930 1.00 98.56 95 LYS A CA 1
ATOM 712 C C . LYS A 1 95 ? 16.763 1.778 -12.669 1.00 98.56 95 LYS A C 1
ATOM 714 O O . LYS A 1 95 ? 16.268 1.650 -11.547 1.00 98.56 95 LYS A O 1
ATOM 719 N N . ALA A 1 96 ? 16.087 2.329 -13.678 1.00 98.69 96 ALA A N 1
ATOM 720 C CA . ALA A 1 96 ? 14.710 2.793 -13.530 1.00 98.69 96 ALA A CA 1
ATOM 721 C C . ALA A 1 96 ? 13.759 1.643 -13.150 1.00 98.69 96 ALA A C 1
ATOM 723 O O . ALA A 1 96 ? 12.930 1.805 -12.250 1.00 98.69 96 ALA A O 1
ATOM 724 N N . VAL A 1 97 ? 13.906 0.466 -13.770 1.00 98.81 97 VAL A N 1
ATOM 725 C CA . VAL A 1 97 ? 13.142 -0.734 -13.393 1.00 98.81 97 VAL A CA 1
ATOM 726 C C . VAL A 1 97 ? 13.462 -1.162 -11.959 1.00 98.81 97 VAL A C 1
ATOM 728 O O . VAL A 1 97 ? 12.531 -1.418 -11.197 1.00 98.81 97 VAL A O 1
ATOM 731 N N . GLN A 1 98 ? 14.736 -1.193 -11.552 1.00 98.75 98 GLN A N 1
ATOM 732 C CA . GLN A 1 98 ? 15.134 -1.547 -10.180 1.00 98.75 98 GLN A CA 1
ATOM 733 C C . GLN A 1 98 ? 14.521 -0.608 -9.132 1.00 98.75 98 GLN A C 1
ATOM 735 O O . GLN A 1 98 ? 13.933 -1.071 -8.150 1.00 98.75 98 GLN A O 1
ATOM 740 N N . ASP A 1 99 ? 14.603 0.704 -9.354 1.00 98.69 99 ASP A N 1
ATOM 741 C CA . ASP A 1 99 ? 14.086 1.714 -8.428 1.00 98.69 99 ASP A CA 1
ATOM 742 C C . ASP A 1 99 ? 12.551 1.610 -8.294 1.00 98.69 99 ASP A C 1
ATOM 744 O O . ASP A 1 99 ? 11.988 1.666 -7.188 1.00 98.69 99 ASP A O 1
ATOM 748 N N . LYS A 1 100 ? 11.844 1.396 -9.413 1.00 98.88 100 LYS A N 1
ATOM 749 C CA . LYS A 1 100 ? 10.387 1.194 -9.399 1.00 98.88 100 LYS A CA 1
ATOM 750 C C . LYS A 1 100 ? 9.986 -0.154 -8.811 1.00 98.88 100 LYS A C 1
ATOM 752 O O . LYS A 1 100 ? 8.991 -0.211 -8.091 1.00 98.88 100 LYS A O 1
ATOM 757 N N . LEU A 1 101 ? 10.772 -1.207 -9.019 1.00 98.81 101 LEU A N 1
ATOM 758 C CA . LEU A 1 101 ? 10.549 -2.518 -8.412 1.00 98.81 101 LEU A CA 1
ATOM 759 C C . LEU A 1 101 ? 10.698 -2.461 -6.884 1.00 98.81 101 LEU A C 1
ATOM 761 O O . LEU A 1 101 ? 9.882 -3.038 -6.163 1.00 98.81 101 LEU A O 1
ATOM 765 N N . ALA A 1 102 ? 11.683 -1.723 -6.366 1.00 98.69 102 ALA A N 1
ATOM 766 C CA . ALA A 1 102 ? 11.841 -1.501 -4.927 1.00 98.69 102 ALA A CA 1
ATOM 767 C C . ALA A 1 102 ? 10.630 -0.763 -4.323 1.00 98.69 102 ALA A C 1
ATOM 769 O O . ALA A 1 102 ? 10.089 -1.168 -3.286 1.00 98.69 102 ALA A O 1
ATOM 770 N N . THR A 1 103 ? 10.149 0.278 -5.009 1.00 98.75 103 THR A N 1
ATOM 771 C CA . THR A 1 103 ? 8.935 1.013 -4.618 1.00 98.75 103 THR A CA 1
ATOM 772 C C . THR A 1 103 ? 7.702 0.101 -4.629 1.00 98.75 103 THR A C 1
ATOM 774 O O . THR A 1 103 ? 6.951 0.057 -3.654 1.00 98.75 103 THR A O 1
ATOM 777 N N . ALA A 1 104 ? 7.521 -0.685 -5.693 1.00 98.81 104 ALA A N 1
ATOM 778 C CA . ALA A 1 104 ? 6.424 -1.638 -5.834 1.00 98.81 104 ALA A CA 1
ATOM 779 C C . ALA A 1 104 ? 6.425 -2.696 -4.721 1.00 98.81 104 ALA A C 1
ATOM 781 O O . ALA A 1 104 ? 5.379 -2.968 -4.134 1.00 98.81 104 ALA A O 1
ATOM 782 N N . ASN A 1 105 ? 7.591 -3.243 -4.366 1.00 98.62 105 ASN A N 1
ATOM 783 C CA . ASN A 1 105 ? 7.717 -4.199 -3.264 1.00 98.62 105 ASN A CA 1
ATOM 784 C C . ASN A 1 105 ? 7.385 -3.575 -1.900 1.00 98.62 105 ASN A C 1
ATOM 786 O O . ASN A 1 105 ? 6.733 -4.221 -1.079 1.00 98.62 105 ASN A O 1
ATOM 790 N N . THR A 1 106 ? 7.755 -2.311 -1.680 1.00 98.69 106 THR A N 1
ATOM 791 C CA . THR A 1 106 ? 7.402 -1.572 -0.455 1.00 98.69 106 THR A CA 1
ATOM 792 C C . THR A 1 106 ? 5.886 -1.407 -0.337 1.00 98.69 106 THR A C 1
ATOM 794 O O . THR A 1 106 ? 5.295 -1.776 0.677 1.00 98.69 106 THR A O 1
ATOM 797 N N . VAL A 1 107 ? 5.227 -0.941 -1.404 1.00 98.56 107 VAL A N 1
ATOM 798 C CA . VAL A 1 107 ? 3.761 -0.799 -1.449 1.00 98.56 107 VAL A CA 1
ATOM 799 C C . VAL A 1 107 ? 3.065 -2.153 -1.318 1.00 98.56 107 VAL A C 1
ATOM 801 O O . VAL A 1 107 ? 2.035 -2.271 -0.653 1.00 98.56 107 VAL A O 1
ATOM 804 N N . LYS A 1 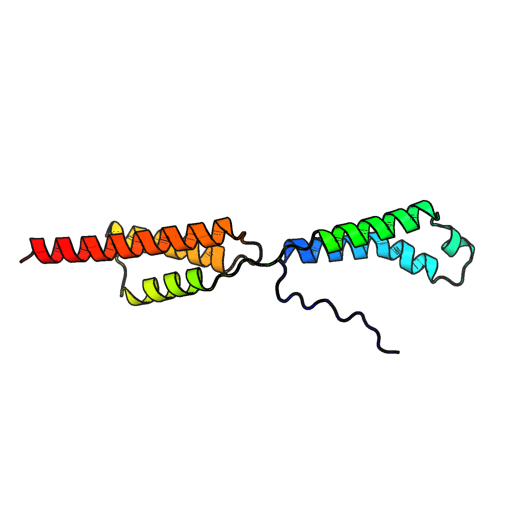108 ? 3.626 -3.210 -1.909 1.00 97.56 108 LYS A N 1
ATOM 805 C CA . LYS A 1 108 ? 3.086 -4.566 -1.803 1.00 97.56 108 LYS A CA 1
ATOM 806 C C . LYS A 1 108 ? 3.123 -5.096 -0.369 1.00 97.56 108 LYS A C 1
ATOM 808 O O . LYS A 1 108 ? 2.127 -5.667 0.074 1.00 97.56 108 LYS A O 1
ATOM 813 N N . ALA A 1 109 ? 4.216 -4.864 0.354 1.00 96.81 109 ALA A N 1
ATOM 814 C CA . ALA A 1 109 ? 4.369 -5.273 1.748 1.00 96.81 109 ALA A CA 1
ATOM 815 C C . ALA A 1 109 ? 3.522 -4.434 2.723 1.00 96.81 109 ALA A C 1
ATOM 817 O O . ALA A 1 109 ? 3.133 -4.929 3.779 1.00 96.81 109 ALA A O 1
ATOM 818 N N . ASP A 1 110 ? 3.198 -3.186 2.374 1.00 97.56 110 ASP A N 1
ATOM 819 C CA . ASP A 1 110 ? 2.422 -2.302 3.244 1.00 97.56 110 ASP A CA 1
ATOM 820 C C . ASP A 1 110 ? 0.940 -2.712 3.321 1.00 97.56 110 ASP A C 1
ATOM 822 O O . ASP A 1 110 ? 0.141 -2.441 2.422 1.00 97.56 110 ASP A O 1
ATOM 826 N N . GLY A 1 111 ? 0.536 -3.350 4.422 1.00 96.00 111 GLY A N 1
ATOM 827 C CA . GLY A 1 111 ? -0.857 -3.737 4.676 1.00 96.00 111 GLY A CA 1
ATOM 828 C C . GLY A 1 111 ? -1.842 -2.563 4.795 1.00 96.00 111 GLY A C 1
ATOM 829 O O . GLY A 1 111 ? -3.051 -2.793 4.770 1.00 96.00 111 GLY A O 1
ATOM 830 N N . ASN A 1 112 ? -1.346 -1.329 4.917 1.00 97.19 112 ASN A N 1
ATOM 831 C CA . ASN A 1 112 ? -2.132 -0.097 4.954 1.00 97.19 112 ASN A CA 1
ATOM 832 C C . ASN A 1 112 ? -2.121 0.668 3.625 1.00 97.19 112 ASN A C 1
ATOM 834 O O . ASN A 1 112 ? -2.745 1.729 3.545 1.00 97.19 112 ASN A O 1
ATOM 838 N N . ALA A 1 113 ? -1.443 0.150 2.595 1.00 97.81 113 ALA A N 1
ATOM 839 C CA . ALA A 1 113 ? -1.373 0.805 1.299 1.00 97.81 113 ALA A CA 1
ATOM 840 C C . ALA A 1 113 ? -2.779 1.094 0.760 1.00 97.81 113 ALA A C 1
ATOM 842 O O . ALA A 1 113 ? -3.640 0.214 0.666 1.00 97.81 113 ALA A O 1
ATOM 843 N N . THR A 1 114 ? -2.994 2.347 0.380 1.00 98.25 114 THR A N 1
ATOM 844 C CA . THR A 1 114 ? -4.230 2.798 -0.251 1.00 98.25 114 THR A CA 1
ATOM 845 C C . THR A 1 114 ? -4.326 2.280 -1.682 1.00 98.25 114 THR A C 1
ATOM 847 O O . THR A 1 114 ? -3.315 2.005 -2.334 1.00 98.25 114 THR A O 1
ATOM 850 N N . LYS A 1 115 ? -5.550 2.229 -2.222 1.00 97.94 115 LYS A N 1
ATOM 851 C CA . LYS A 1 115 ? -5.771 1.884 -3.632 1.00 97.94 115 LYS A CA 1
ATOM 852 C C . LYS A 1 115 ? -4.939 2.767 -4.571 1.00 97.94 115 LYS A C 1
ATOM 854 O O . LYS A 1 115 ? -4.298 2.249 -5.472 1.00 97.94 115 LYS A O 1
ATOM 859 N N . ALA A 1 116 ? -4.886 4.075 -4.316 1.00 98.69 116 ALA A N 1
ATOM 860 C CA . ALA A 1 116 ? -4.122 5.014 -5.135 1.00 98.69 116 ALA A CA 1
ATOM 861 C C . ALA A 1 116 ? -2.612 4.719 -5.126 1.00 98.69 116 ALA A C 1
ATOM 863 O O . ALA A 1 116 ? -1.973 4.776 -6.172 1.00 98.69 116 ALA A O 1
ATOM 864 N N . GLN A 1 117 ? -2.038 4.359 -3.972 1.00 98.81 117 GLN A N 1
ATOM 865 C CA . GLN A 1 117 ? -0.626 3.965 -3.894 1.00 98.81 117 GLN A CA 1
ATOM 866 C C . GLN A 1 117 ? -0.353 2.673 -4.669 1.00 98.81 117 GLN A C 1
ATOM 868 O O . GLN A 1 117 ? 0.656 2.586 -5.367 1.00 98.81 117 GLN A O 1
ATOM 873 N N . VAL A 1 118 ? -1.249 1.685 -4.574 1.00 98.81 118 VAL A N 1
ATOM 874 C CA . VAL A 1 118 ? -1.130 0.426 -5.325 1.00 98.81 118 VAL A CA 1
ATOM 875 C C . VAL A 1 118 ? -1.250 0.666 -6.829 1.00 98.81 118 VAL A C 1
ATOM 877 O O . VAL A 1 118 ? -0.401 0.194 -7.587 1.00 98.81 118 VAL A O 1
ATOM 880 N N . ASP A 1 119 ? -2.251 1.436 -7.260 1.00 98.81 119 ASP A N 1
ATOM 881 C CA . ASP A 1 119 ? -2.464 1.790 -8.665 1.00 98.81 119 ASP A CA 1
ATOM 882 C C . ASP A 1 119 ? -1.241 2.537 -9.227 1.00 98.81 119 ASP A C 1
ATOM 884 O O . ASP A 1 119 ? -0.730 2.184 -10.291 1.00 98.81 119 ASP A O 1
ATOM 888 N N . GLN A 1 120 ? -0.720 3.525 -8.488 1.00 98.88 120 GLN A N 1
ATOM 889 C CA . GLN A 1 120 ? 0.445 4.308 -8.905 1.00 98.88 120 GLN A CA 1
ATOM 890 C C . GLN A 1 120 ? 1.705 3.446 -9.009 1.00 98.88 120 GLN A C 1
ATOM 892 O O . GLN A 1 120 ? 2.411 3.525 -10.010 1.00 98.88 120 GLN A O 1
ATOM 897 N N . ALA A 1 121 ? 1.988 2.605 -8.009 1.00 98.88 121 ALA A N 1
ATOM 898 C CA . ALA A 1 121 ? 3.150 1.718 -8.042 1.00 98.88 121 ALA A CA 1
ATOM 899 C C . ALA A 1 121 ? 3.071 0.717 -9.205 1.00 98.88 121 ALA A C 1
ATOM 901 O O . ALA A 1 121 ? 4.082 0.429 -9.844 1.00 98.88 121 ALA A O 1
ATOM 902 N N . THR A 1 122 ? 1.864 0.231 -9.509 1.00 98.94 122 THR A N 1
ATOM 903 C CA . THR A 1 122 ? 1.611 -0.661 -10.648 1.00 98.94 122 THR A CA 1
ATOM 904 C C . THR A 1 122 ? 1.893 0.050 -11.970 1.00 98.94 122 THR A C 1
ATOM 906 O O . THR A 1 122 ? 2.622 -0.474 -12.812 1.00 98.94 122 THR A O 1
ATOM 909 N N . ALA A 1 123 ? 1.346 1.256 -12.151 1.00 98.88 123 ALA A N 1
ATOM 910 C CA . ALA A 1 123 ? 1.535 2.048 -13.362 1.00 98.88 123 ALA A CA 1
ATOM 911 C C . ALA A 1 123 ? 3.006 2.440 -13.569 1.00 98.88 123 ALA A C 1
ATOM 913 O O . ALA A 1 123 ? 3.537 2.288 -14.669 1.00 98.88 123 ALA A O 1
ATOM 914 N N . ASP A 1 124 ? 3.676 2.889 -12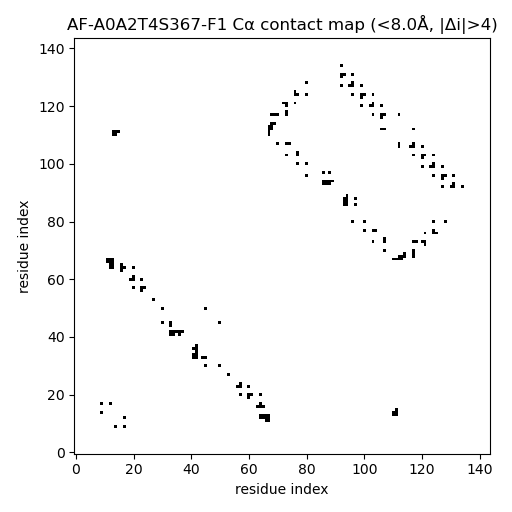.508 1.00 98.94 124 ASP A N 1
ATOM 915 C CA . ASP A 1 124 ? 5.080 3.290 -12.541 1.00 98.94 124 ASP A CA 1
ATOM 916 C C . ASP A 1 124 ? 6.008 2.134 -12.916 1.00 98.94 124 ASP A C 1
ATOM 918 O O . ASP A 1 124 ? 6.903 2.311 -13.745 1.00 98.94 124 ASP A O 1
ATOM 922 N N . LEU A 1 125 ? 5.802 0.955 -12.319 1.00 98.94 125 LEU A N 1
ATOM 923 C CA . LEU A 1 125 ? 6.616 -0.218 -12.617 1.00 98.94 125 LEU A CA 1
ATOM 924 C C . LEU A 1 125 ? 6.391 -0.695 -14.055 1.00 98.94 125 LEU A C 1
ATOM 926 O O . LEU A 1 125 ? 7.362 -0.903 -14.778 1.00 98.94 125 LEU A O 1
ATOM 930 N N . ASN A 1 126 ? 5.137 -0.804 -14.503 1.00 98.94 126 ASN A N 1
ATOM 931 C CA . ASN A 1 126 ? 4.843 -1.195 -15.884 1.00 98.94 126 ASN A CA 1
ATOM 932 C C . ASN A 1 126 ? 5.455 -0.222 -16.896 1.00 98.94 126 ASN A C 1
ATOM 934 O O . ASN A 1 126 ? 6.065 -0.661 -17.868 1.00 98.94 126 ASN A O 1
ATOM 938 N N . LYS A 1 127 ? 5.376 1.087 -16.633 1.00 98.88 127 LYS A N 1
ATOM 939 C CA . LYS A 1 127 ? 5.993 2.102 -17.488 1.00 98.88 127 LYS A CA 1
ATOM 940 C C . LYS A 1 127 ? 7.511 1.935 -17.577 1.00 98.88 127 LYS A C 1
ATOM 942 O O . LYS A 1 127 ? 8.045 2.002 -18.677 1.00 98.88 127 LYS A O 1
ATOM 947 N N . ALA A 1 128 ? 8.195 1.709 -16.455 1.00 98.88 128 ALA A N 1
ATOM 948 C CA . ALA A 1 128 ? 9.643 1.492 -16.457 1.00 98.88 128 ALA A CA 1
ATOM 949 C C . ALA A 1 128 ? 10.027 0.224 -17.237 1.00 98.88 128 ALA A C 1
ATOM 951 O O . ALA A 1 128 ? 10.970 0.248 -18.023 1.00 98.88 128 ALA A O 1
ATOM 952 N N . ILE A 1 129 ? 9.260 -0.861 -17.074 1.00 98.88 129 ILE A N 1
ATOM 953 C CA . ILE A 1 129 ? 9.466 -2.109 -17.822 1.00 98.88 129 ILE A CA 1
ATOM 954 C C . ILE A 1 129 ? 9.318 -1.871 -19.327 1.00 98.88 129 ILE A C 1
ATOM 956 O O . ILE A 1 129 ? 10.175 -2.289 -20.102 1.00 98.88 129 ILE A O 1
ATOM 960 N N . ASP A 1 130 ? 8.246 -1.203 -19.751 1.00 98.75 130 ASP A N 1
ATOM 961 C CA . ASP A 1 130 ? 7.990 -0.969 -21.173 1.00 98.75 130 ASP A CA 1
ATOM 962 C C . ASP A 1 130 ? 9.036 -0.020 -21.784 1.00 98.75 130 ASP A C 1
ATOM 964 O O . ASP A 1 130 ? 9.466 -0.226 -22.918 1.00 98.75 130 ASP A O 1
ATOM 968 N N . GLN A 1 131 ? 9.505 0.974 -21.019 1.00 98.69 131 GLN A N 1
ATOM 969 C CA . GLN A 1 131 ? 10.606 1.856 -21.420 1.00 98.69 131 GLN A CA 1
ATOM 970 C C . GLN A 1 131 ? 11.918 1.093 -21.608 1.00 98.69 131 GLN A C 1
ATOM 972 O O . GLN A 1 131 ? 12.566 1.281 -22.635 1.00 98.69 131 GLN A O 1
ATOM 977 N N . LYS A 1 132 ? 12.272 0.201 -20.674 1.00 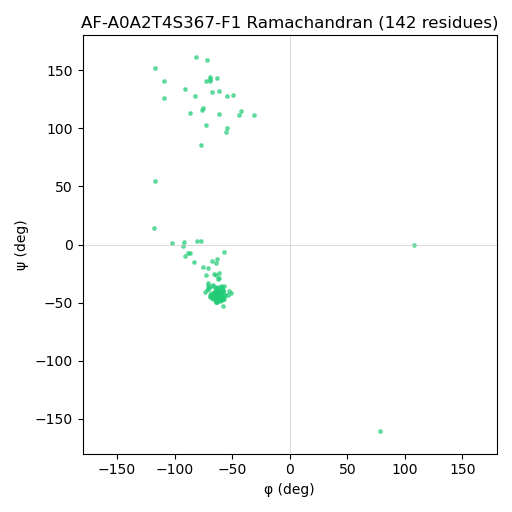98.25 132 LYS A N 1
ATOM 978 C CA . LYS A 1 132 ? 13.439 -0.673 -20.825 1.00 98.25 132 LYS A CA 1
ATOM 979 C C . LYS A 1 132 ? 13.341 -1.522 -22.086 1.00 98.25 132 LYS A C 1
ATOM 981 O O . LYS A 1 132 ? 14.246 -1.515 -22.906 1.00 98.25 132 LYS A O 1
ATOM 986 N N . LEU A 1 133 ? 12.232 -2.241 -22.268 1.00 98.06 133 LEU A N 1
ATOM 987 C CA . LEU A 1 133 ? 12.066 -3.134 -23.419 1.00 98.06 133 LEU A CA 1
ATOM 988 C C . LEU A 1 133 ? 12.160 -2.387 -24.754 1.00 98.06 133 LEU A C 1
ATOM 990 O O . LEU A 1 133 ? 12.673 -2.928 -25.733 1.00 98.06 133 LEU A O 1
ATOM 994 N N . TYR A 1 134 ? 11.663 -1.152 -24.792 1.00 98.19 134 TYR A N 1
ATOM 995 C CA . TYR A 1 134 ? 11.796 -0.282 -25.949 1.00 98.19 134 TYR A CA 1
ATOM 996 C C . TYR A 1 134 ? 13.253 0.140 -26.190 1.00 98.19 134 TYR A C 1
ATOM 998 O O . TYR A 1 134 ? 13.723 0.042 -27.323 1.00 98.19 134 TYR A O 1
ATOM 1006 N N . GLN A 1 135 ? 13.975 0.562 -25.149 1.00 98.00 135 GLN A N 1
ATOM 1007 C CA . GLN A 1 135 ? 15.360 1.015 -25.286 1.00 98.00 135 GLN A CA 1
ATOM 1008 C C . GLN A 1 135 ? 16.316 -0.135 -25.636 1.00 98.00 135 GLN A C 1
ATOM 1010 O O . GLN A 1 135 ? 17.060 -0.016 -26.606 1.00 98.00 135 GLN A O 1
ATOM 1015 N N . ASP A 1 136 ? 16.176 -1.300 -24.994 1.00 96.00 136 ASP A N 1
ATOM 1016 C CA . ASP A 1 136 ? 16.896 -2.528 -25.359 1.00 96.00 136 ASP A CA 1
ATOM 1017 C C . ASP A 1 136 ? 16.724 -2.867 -26.852 1.00 96.00 136 ASP A C 1
ATOM 1019 O O . ASP A 1 136 ? 17.648 -3.345 -27.515 1.00 96.00 136 ASP A O 1
ATOM 1023 N N . ALA A 1 137 ? 15.515 -2.674 -27.393 1.00 97.12 137 ALA A N 1
ATOM 1024 C CA . ALA A 1 137 ? 15.227 -2.943 -28.798 1.00 97.12 137 ALA A CA 1
ATOM 1025 C C . ALA A 1 137 ? 15.877 -1.909 -29.730 1.00 97.12 137 ALA A C 1
ATOM 1027 O O . ALA A 1 137 ? 16.391 -2.289 -30.785 1.00 97.12 137 ALA A O 1
ATOM 1028 N N . LEU A 1 138 ? 15.882 -0.629 -29.346 1.00 97.56 138 LEU A N 1
ATOM 1029 C CA . LEU A 1 138 ? 16.564 0.431 -30.091 1.00 97.56 138 LEU A CA 1
ATOM 1030 C C . LEU A 1 138 ? 18.079 0.222 -30.125 1.00 97.56 138 LEU A C 1
ATOM 1032 O O . LEU A 1 138 ? 18.684 0.337 -31.189 1.00 97.56 138 LEU A O 1
ATOM 1036 N N . ASP A 1 139 ? 18.685 -0.126 -28.996 1.00 95.06 139 ASP A N 1
ATOM 1037 C CA . ASP A 1 139 ? 20.128 -0.345 -28.901 1.00 95.06 139 ASP A CA 1
ATOM 1038 C C . ASP A 1 139 ? 20.565 -1.532 -29.760 1.00 95.06 139 ASP A C 1
ATOM 1040 O O . ASP A 1 139 ? 21.543 -1.442 -30.504 1.00 95.06 139 ASP A O 1
ATOM 1044 N N . ARG A 1 140 ? 19.786 -2.623 -29.750 1.00 95.62 140 ARG A N 1
ATOM 1045 C CA . ARG A 1 140 ? 20.016 -3.774 -30.639 1.00 95.62 140 ARG A CA 1
ATOM 1046 C C . ARG A 1 140 ? 19.899 -3.410 -32.115 1.00 95.62 140 ARG A C 1
ATOM 1048 O O . ARG A 1 140 ? 20.657 -3.949 -32.913 1.00 95.62 140 ARG A O 1
ATOM 1055 N N . LEU A 1 141 ? 18.960 -2.536 -32.478 1.00 97.38 141 LEU A N 1
ATOM 1056 C CA . LEU A 1 141 ? 18.798 -2.078 -33.859 1.00 97.38 141 LEU A CA 1
ATOM 1057 C C . LEU A 1 141 ? 19.973 -1.201 -34.305 1.00 97.38 141 LEU A C 1
ATOM 1059 O O . LEU A 1 141 ? 20.448 -1.352 -35.422 1.00 97.38 141 LEU A O 1
ATOM 1063 N N . ASN A 1 142 ? 20.442 -0.304 -33.437 1.00 94.88 142 ASN A N 1
ATOM 1064 C CA . ASN A 1 142 ? 21.541 0.615 -33.742 1.00 94.88 142 ASN A CA 1
ATOM 1065 C C . ASN A 1 142 ? 22.922 -0.062 -33.730 1.00 94.88 142 ASN A C 1
ATOM 1067 O O . ASN A 1 142 ? 23.876 0.491 -34.274 1.00 94.88 142 ASN A O 1
ATOM 1071 N N . ALA A 1 143 ? 23.042 -1.228 -33.093 1.00 91.12 143 ALA A N 1
ATOM 1072 C CA . ALA A 1 143 ? 24.265 -2.027 -33.060 1.00 91.12 143 ALA A CA 1
ATOM 1073 C C . ALA A 1 143 ? 24.424 -2.991 -34.258 1.00 91.12 143 ALA A C 1
ATOM 1075 O O . ALA A 1 143 ? 25.469 -3.638 -34.358 1.00 91.12 143 ALA A O 1
ATOM 1076 N N . ALA A 1 144 ? 23.403 -3.120 -35.117 1.00 69.56 144 ALA A N 1
ATOM 1077 C CA . ALA A 1 144 ? 23.371 -4.002 -36.291 1.00 69.56 144 ALA A CA 1
ATOM 1078 C C . ALA A 1 144 ? 23.820 -3.288 -37.576 1.00 69.56 144 ALA A C 1
ATOM 1080 O O . ALA A 1 144 ? 24.451 -3.969 -38.418 1.00 69.56 144 ALA A O 1
#

Sequence (144 aa):
VMRGVQVASADGYTPNSVQAVKDMIQKVNPLVTASMSDDPTVRKQYTIEQIEQATKDINDSISGLVRQADKTELQKAIDKAGTLGILNPADIEDKAVQDKLATANTVKADGNATKAQVDQATADLNKAIDQKLYQDALDRLNAA

Secondary structure (DSSP, 8-state):
---------STTB-HHHHHHHHHHHHHHHHHHHHHT-S-HHHHTSS-HHHHHHHHHHHHHHHHT--BPPP-HHHHHHHHHHHTS-S--TTSHHHHHHHHHHHHHHHHHH-TT--HHHHHHHHHHHHHHHHHHHHHHHHHHHHT-

Radius of gyration: 25.61 Å; Cα contacts (8 Å, |Δi|>4): 112; chains: 1; bounding box: 51×30×80 Å

Solvent-accessible surface area (backbone atoms only — not comparable to full-atom values): 8022 Å² total; per-residue (Å²): 132,93,73,71,74,76,66,74,66,70,80,61,44,13,60,66,30,55,46,51,37,52,53,47,52,60,71,44,42,63,59,57,55,26,65,70,44,91,49,69,68,51,42,60,72,59,54,70,69,57,52,53,47,47,51,48,54,48,53,51,34,61,70,56,51,38,69,44,47,84,53,67,67,39,50,51,42,53,52,54,58,69,68,70,63,88,68,48,75,90,39,72,46,38,30,46,33,53,57,30,47,55,50,32,50,52,49,69,69,38,58,66,38,48,56,67,57,42,51,49,34,28,52,51,31,45,52,27,49,54,50,29,58,50,48,59,51,49,53,57,59,75,74,108

Mean predicted aligned error: 6.05 Å

=== Feature glossary ===
Key to the feature types in this record:

Secondary structure (8-state, DSSP). Secondary structure is the local, repeating backbone conformation. DSSP classifies it into eight states by reading the hydrogen-bond network: three helix types (H, G, I), two β types (E, B), two non-regular types (T, S), and unstructured coil (-).

Backbone torsions (φ/ψ). Backbone dihedral angles. Every residue except chain termini has a φ (preceding-C → N → Cα → C) and a ψ (N → Cα → C → next-N). They are reported in degrees following the IUPAC sign convention. Secondary structure is essentially a statement about which (φ, ψ) basin each residue occupies.

Predicted aligned error. Predicted Aligned Error (PAE) is an AlphaFold confidence matrix: entry (i, j) is the expected error in the position of residue j, in ångströms, when the prediction is superimposed on the true structure at residue i. Low PAE within a block of residues means that block is internally rigid and well-predicted; high PAE between two blocks means their relative placement is uncertain even if each block individually is confident.

B-factor. B-factor (Debye–Waller factor) reflects atomic displacement in the crystal lattice. It is an experimental observable (units Å²), not a prediction; low values mean the atom is pinned down, high values mean it moves or is heterogeneous across the crystal.

Secondary structure (3-state, P-SEA). Three-state secondary structure (P-SEA) collapses the eight DSSP classes into helix (a), strand (b), and coil (c). P-SEA assigns these from Cα geometry alone — distances and angles — without requiring backbone oxygens, so it works on any Cα trace.

Sequence. Primary structure: the covalent order of the twenty standard amino acids along the backbone. Two proteins with the same sequence will (almost always) fold to the same structure; two with 30% identity often share a fold but not the details.

pLDDT. pLDDT is the predicted lDDT-Cα score: AlphaFold's confidence that the local environment of each residue (all inter-atomic distances within 15 Å) is correctly placed. It is a per-residue number between 0 and 100, with higher meaning more reliable.

InterPro / GO / CATH / organism. Functional annotations link the protein to curated databases. InterPro entries identify conserved domains and families by matching the sequence against member-database signatures (Pfam, PROSITE, CDD, …). Gene Ontology (GO) terms describe molecular function, biological process, and cellular component in a controlled vocabulary. CATH places the structure in a hierarchical fold classification (Class/Architecture/Topology/Homologous-superfamily). The organism is the source species.

Contact-map, Ramachandran, and PAE plots. Three diagnostic plots accompany the record. The Cα contact map visualizes the tertiary structure as a 2D adjacency matrix (8 Å cutoff, sequence-local contacts suppressed). The Ramachandran plot shows the distribution of backbone (φ, ψ) torsions, with points in the α and β basins reflecting secondary structure content. The PAE plot shows AlphaFold's inter-residue confidence as a color matrix.

mmCIF coordinates. The mmCIF table is the protein's shape written out atom by atom. For each backbone N, Cα, C, and carbonyl O, it records an (x, y, z) coordinate triple in Å plus the residue type, chain letter, and residue number.

Radius of gyration, Cα contacts, bounding box. Three whole-structure scalars: the radius of gyration (RMS distance of Cα from centroid, in Å), the count of Cα–Cα contacts (pairs closer than 8 Å and separated by more than four residues in sequence — i.e. tertiary, not local, contacts), and the bounding-box dimensions. Together they distinguish compact globular folds from extended fibres or disordered chains.

Foldseek 3Di. The Foldseek 3Di string encodes local tertiary geometry as a 20-letter alphabet — one character per residue — derived from the relative positions of nearby Cα atoms. Unlike the amino-acid sequence, 3Di is a direct function of the 3D structure, so two proteins with the same fold have similar 3Di strings even at low sequence identity.

Rendered structure images. Six rendered views show the 3D structure from the faces of a cube — i.e. along ±x, ±y, ±z. Rendering representation is drawn randomly per protein from cartoon (secondary-structure ribbons), sticks (backbone bonds), or molecular surface; coloring is either N→C rainbow (blue at the N-terminus through red at the C-terminus) or one color per chain.

Nearest PDB structures. The Foldseek neighbor list gives the closest experimentally determined structures in the PDB, ranked by structural alignment. TM-score near 1 means near-identical fold; near 0.3 means only rough topology match. This is how one finds what a novel AlphaFold prediction most resembles in the solved-structure universe.

Solvent-accessible surface area. SASA measures how much of the protein is reachable by solvent. It is computed by rolling a water-sized probe over the atomic surface and summing the exposed area (Å²). Per-residue SASA distinguishes core (buried, low SASA) from surface (exposed, high SASA) residues; total SASA is a whole-molecule size measure.